Protein AF-A0A6V7KAR1-F1 (afdb_monomer)

pLDDT: mean 87.56, std 13.12, range [45.97, 98.0]

Radius of gyration: 18.68 Å; Cα contacts (8 Å, |Δi|>4): 125; chains: 1; bounding box: 33×21×65 Å

Secondary structure (DSSP, 8-state):
-PPP-------PPP-BS--EEE-EESSTT-----EEEES-TTTEEE-SSSTTEEEESS---BS---EEEEPPPTT---EE-

Nearest PDB structures (foldseek):
  2zou-assembly1_A  TM=9.019E-01  e=3.125E-04  Homo sapiens
  2zot-assembly3_C  TM=8.945E-01  e=3.727E-04  Homo sapiens
  2zot-assembly1_A  TM=9.035E-01  e=4.444E-04  Homo sapiens
  2zou-assembly2_B  TM=8.915E-01  e=4.712E-04  Homo sapiens
  3coo-assembly1_B  TM=9.429E-01  e=8.472E-04  unclassified

Solvent-accessible surface area (backbone atoms only — not comparable to full-atom values): 5257 Å² total; per-residue (Å²): 133,85,80,79,80,76,77,79,79,78,76,72,75,72,67,45,47,79,60,80,48,53,54,39,24,73,53,87,89,40,91,58,36,44,47,74,45,82,69,42,65,81,55,34,36,75,41,95,86,40,87,68,25,39,27,52,58,48,86,56,84,34,76,77,85,68,67,43,75,46,78,50,65,87,89,57,72,58,66,44,113

Sequence (81 aa):
SIEGEKPRDFKQQQKFIRFLLTVENKNESSNVAGTLDLFDEALTQFSDRCLNAVTETTQVLKETVNVVWISPPADSGCVLI

Foldseek 3Di:
DDDDDDPDPPPDQDKDQKDKDAKQAPPNVDRFRFAKAAPDPQFKDADPVDPRIIMGPDRDIDSDGDIDTGGGDPPSHDMDD

Mean predicted aligned error: 8.06 Å

Organism: NCBI:txid1563983

Structure (mmCIF, N/CA/C/O backbone):
data_AF-A0A6V7KAR1-F1
#
_entry.id   AF-A0A6V7KAR1-F1
#
loop_
_atom_site.group_PDB
_atom_site.id
_atom_site.type_symbol
_atom_site.label_atom_id
_atom_site.label_alt_id
_atom_site.label_comp_id
_atom_site.label_asym_id
_atom_site.label_entity_id
_atom_site.label_seq_id
_atom_site.pdbx_PDB_ins_code
_atom_site.Cartn_x
_atom_site.Cartn_y
_atom_site.Cartn_z
_atom_site.occupancy
_atom_site.B_iso_or_equiv
_atom_site.auth_seq_id
_atom_site.auth_comp_id
_atom_site.auth_asym_id
_atom_site.auth_atom_id
_atom_site.pdbx_PDB_model_num
ATOM 1 N N . SER A 1 1 ? 21.802 -6.613 49.360 1.00 45.97 1 SER A N 1
ATOM 2 C CA . SER A 1 1 ? 20.929 -5.568 48.804 1.00 45.97 1 SER A CA 1
ATOM 3 C C . SER A 1 1 ? 20.544 -5.973 47.404 1.00 45.97 1 SER A C 1
ATOM 5 O O . SER A 1 1 ? 21.434 -6.199 46.601 1.00 45.97 1 SER A O 1
ATOM 7 N N . ILE A 1 2 ? 19.254 -6.191 47.163 1.00 49.81 2 ILE A N 1
ATOM 8 C CA . ILE A 1 2 ? 18.712 -6.559 45.851 1.00 49.81 2 ILE A CA 1
ATOM 9 C C . ILE A 1 2 ? 18.786 -5.338 44.929 1.00 49.81 2 ILE A C 1
ATOM 11 O O . ILE A 1 2 ? 18.207 -4.297 45.235 1.00 49.81 2 ILE A O 1
ATOM 15 N N . GLU A 1 3 ? 19.555 -5.439 43.849 1.00 56.81 3 GLU A N 1
ATOM 16 C CA . GLU A 1 3 ? 19.576 -4.428 42.794 1.00 56.81 3 GLU A CA 1
ATOM 17 C C . GLU A 1 3 ? 18.212 -4.444 42.100 1.00 56.81 3 GLU A C 1
ATOM 19 O O . GLU A 1 3 ? 17.749 -5.483 41.631 1.00 56.81 3 GLU A O 1
ATOM 24 N N . GLY A 1 4 ? 17.523 -3.303 42.128 1.00 58.00 4 GLY A N 1
ATOM 25 C CA . GLY A 1 4 ? 16.196 -3.158 41.547 1.00 58.00 4 GLY A CA 1
ATOM 26 C C . GLY A 1 4 ? 16.242 -3.394 40.042 1.00 58.00 4 GLY A C 1
ATOM 27 O O . GLY A 1 4 ? 16.897 -2.654 39.308 1.00 58.00 4 GLY A O 1
ATO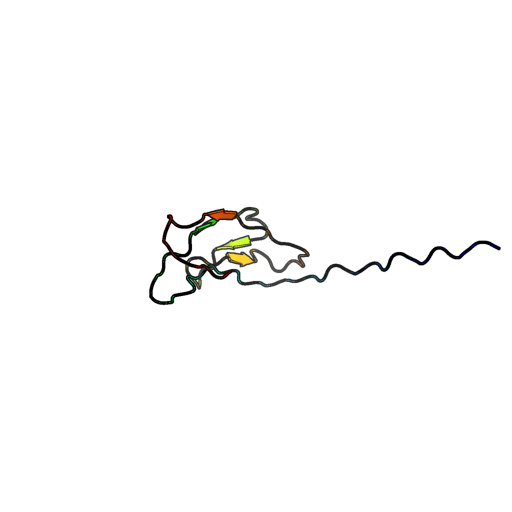M 28 N N . GLU A 1 5 ? 15.528 -4.416 39.586 1.00 58.31 5 GLU A N 1
ATOM 29 C CA . GLU A 1 5 ? 15.315 -4.686 38.172 1.00 58.31 5 GLU A CA 1
ATOM 30 C C . GLU A 1 5 ? 14.554 -3.502 37.556 1.00 58.31 5 GLU A C 1
ATOM 32 O O . GLU A 1 5 ? 13.395 -3.238 37.885 1.00 58.31 5 GLU A O 1
ATOM 37 N N . LYS A 1 6 ? 15.239 -2.725 36.708 1.00 63.47 6 LYS A N 1
ATOM 38 C CA . LYS A 1 6 ? 14.651 -1.590 35.989 1.00 63.47 6 LYS A CA 1
ATOM 39 C C . LYS A 1 6 ? 13.477 -2.110 35.146 1.00 63.47 6 LYS A C 1
ATOM 41 O O . LYS A 1 6 ? 13.713 -2.960 34.283 1.00 63.47 6 LYS A O 1
ATOM 46 N N . PRO A 1 7 ? 12.239 -1.613 35.337 1.00 62.78 7 PRO A N 1
ATOM 47 C CA . PRO A 1 7 ? 11.106 -2.046 34.535 1.00 62.78 7 PRO A CA 1
ATOM 48 C C . PRO A 1 7 ? 11.420 -1.822 33.059 1.00 62.78 7 PRO A C 1
ATOM 50 O O . PRO A 1 7 ? 11.856 -0.736 32.668 1.00 62.78 7 PRO A O 1
ATOM 53 N N . ARG A 1 8 ? 11.230 -2.860 32.241 1.00 61.19 8 ARG A N 1
ATOM 54 C CA . ARG A 1 8 ? 11.276 -2.727 30.786 1.00 61.19 8 ARG A CA 1
ATOM 55 C C . ARG A 1 8 ? 10.230 -1.687 30.402 1.00 61.19 8 ARG A C 1
ATOM 57 O O . ARG A 1 8 ? 9.047 -1.882 30.662 1.00 61.19 8 ARG A O 1
ATOM 64 N N . ASP A 1 9 ? 10.694 -0.574 29.852 1.00 66.56 9 ASP A N 1
ATOM 65 C CA . ASP A 1 9 ? 9.853 0.501 29.343 1.00 66.56 9 ASP A CA 1
ATOM 66 C C . ASP A 1 9 ? 8.926 -0.109 28.281 1.00 66.56 9 ASP A C 1
ATOM 68 O O . ASP A 1 9 ? 9.378 -0.492 27.196 1.00 66.56 9 ASP A O 1
ATOM 72 N N . PHE A 1 10 ? 7.649 -0.315 28.619 1.00 61.94 10 PHE A N 1
ATOM 73 C CA . PHE A 1 10 ? 6.643 -0.754 27.659 1.00 61.94 10 PHE A CA 1
ATOM 74 C C . PHE A 1 10 ? 6.398 0.423 26.720 1.00 61.94 10 PHE A C 1
ATOM 76 O O . PHE A 1 10 ? 5.467 1.202 26.918 1.00 61.94 10 PHE A O 1
ATOM 83 N N . LYS A 1 11 ? 7.246 0.574 25.696 1.00 66.69 11 LYS A N 1
ATOM 84 C CA . LYS A 1 11 ? 6.952 1.466 24.576 1.00 66.69 11 LYS A CA 1
ATOM 85 C C . LYS A 1 11 ? 5.648 0.979 23.955 1.00 66.69 11 LYS A C 1
ATOM 87 O O . LYS A 1 11 ? 5.643 0.000 23.212 1.00 66.69 11 LYS A O 1
ATOM 92 N N . GLN A 1 12 ? 4.543 1.634 24.306 1.00 71.12 12 GLN A N 1
ATOM 93 C CA . GLN A 1 12 ? 3.258 1.444 23.652 1.00 71.12 12 GLN A CA 1
ATOM 94 C C . GLN A 1 12 ? 3.491 1.597 22.152 1.00 71.12 12 GLN A C 1
ATOM 96 O O . GLN A 1 12 ? 3.970 2.639 21.700 1.00 71.12 12 GLN A O 1
ATOM 101 N N . GLN A 1 13 ? 3.214 0.539 21.392 1.00 79.19 13 GLN A N 1
ATOM 102 C CA . GLN A 1 13 ? 3.306 0.601 19.942 1.00 79.19 13 GLN A CA 1
ATOM 103 C C . GLN A 1 13 ? 2.311 1.656 19.463 1.00 79.19 13 GLN A C 1
ATOM 105 O O . GLN A 1 13 ? 1.122 1.603 19.791 1.00 79.19 13 GLN A O 1
ATOM 110 N N . GLN A 1 14 ? 2.826 2.669 18.767 1.00 88.50 14 GLN A N 1
ATOM 111 C CA . GLN A 1 14 ? 2.011 3.753 18.238 1.00 88.50 14 GLN A CA 1
ATOM 112 C C . GLN A 1 14 ? 0.977 3.148 17.284 1.00 88.50 14 GLN A C 1
ATOM 114 O O . GLN A 1 14 ? 1.329 2.341 16.425 1.00 88.50 14 GLN A O 1
ATOM 119 N N . LYS A 1 15 ? -0.293 3.519 17.447 1.00 94.50 15 LYS A N 1
ATOM 120 C CA . LYS A 1 15 ? -1.386 2.975 16.641 1.00 94.50 15 LYS A CA 1
ATOM 121 C C . LYS A 1 15 ? -1.926 4.020 15.679 1.00 94.50 15 LYS A C 1
ATOM 123 O O . LYS A 1 15 ? -1.911 5.210 15.987 1.00 94.50 15 LYS A O 1
ATOM 128 N N . PHE A 1 16 ? -2.451 3.569 14.549 1.00 96.69 16 PHE A N 1
ATOM 129 C CA . PHE A 1 16 ? -3.065 4.411 13.528 1.00 96.69 16 PHE A CA 1
ATOM 130 C C . PHE A 1 16 ? -4.389 3.811 13.050 1.00 96.69 16 PHE A C 1
ATOM 132 O O . PHE A 1 16 ? -4.675 2.635 13.261 1.00 96.69 16 PHE A O 1
ATOM 139 N N . ILE A 1 17 ? -5.228 4.640 12.430 1.00 96.94 17 ILE A N 1
ATOM 140 C CA . ILE A 1 17 ? -6.496 4.200 11.828 1.00 96.94 17 ILE A CA 1
ATOM 141 C C . ILE A 1 17 ? -6.392 4.269 10.311 1.00 96.94 17 ILE A C 1
ATOM 143 O O . ILE A 1 17 ? -6.680 3.279 9.636 1.00 96.94 17 ILE A O 1
ATOM 147 N N . ARG A 1 18 ? -5.974 5.440 9.816 1.00 96.94 18 ARG A N 1
ATOM 148 C CA . ARG A 1 18 ? -5.937 5.784 8.399 1.00 96.94 18 ARG A CA 1
ATOM 149 C C . ARG A 1 18 ? -4.522 5.843 7.874 1.00 96.94 18 ARG A C 1
ATOM 151 O O . ARG A 1 18 ? -3.628 6.301 8.587 1.00 96.94 18 ARG A O 1
ATOM 158 N N . PHE A 1 19 ? -4.358 5.433 6.629 1.00 96.69 19 PHE A N 1
ATOM 159 C CA . PHE A 1 19 ? -3.107 5.566 5.904 1.00 96.69 19 PHE A CA 1
ATOM 160 C C . PHE A 1 19 ? -3.375 5.620 4.399 1.00 96.69 19 PHE A C 1
ATOM 162 O O . PHE A 1 19 ? -4.411 5.176 3.904 1.00 96.69 19 PHE A O 1
ATOM 169 N N . LEU A 1 20 ? -2.409 6.166 3.673 1.00 96.81 20 LEU A N 1
ATOM 170 C CA . LEU A 1 20 ? -2.326 6.043 2.230 1.00 96.81 20 LEU A CA 1
ATOM 171 C C . LEU A 1 20 ? -0.896 5.626 1.920 1.00 96.81 20 LEU A C 1
ATOM 173 O O . LEU A 1 20 ? 0.038 6.328 2.297 1.00 96.81 20 LEU A O 1
ATOM 177 N N . LEU A 1 21 ? -0.748 4.466 1.299 1.00 96.56 21 LEU A N 1
ATOM 178 C CA . LEU A 1 21 ? 0.530 3.935 0.862 1.00 96.56 21 LEU A CA 1
ATOM 179 C C . LEU A 1 21 ? 0.568 3.973 -0.660 1.00 96.56 21 L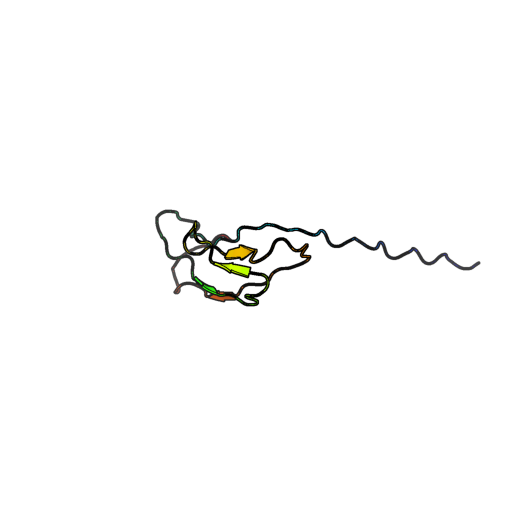EU A C 1
ATOM 181 O O . LEU A 1 21 ? -0.309 3.408 -1.311 1.00 96.56 21 LEU A O 1
ATOM 185 N N . THR A 1 22 ? 1.571 4.637 -1.212 1.00 94.69 22 THR A N 1
ATOM 186 C CA . THR A 1 22 ? 1.767 4.821 -2.652 1.00 94.69 22 THR A CA 1
ATOM 187 C C . THR A 1 22 ? 3.150 4.336 -3.038 1.00 94.69 22 THR A C 1
ATOM 189 O O . THR A 1 22 ? 4.045 4.275 -2.201 1.00 94.69 22 THR A O 1
ATOM 192 N N . VAL A 1 23 ? 3.333 3.992 -4.311 1.00 92.75 23 VAL A N 1
ATOM 193 C CA . VAL A 1 23 ? 4.669 3.763 -4.864 1.00 92.75 23 VAL A CA 1
ATOM 194 C C . VAL A 1 23 ? 4.824 4.594 -6.121 1.00 92.75 23 VAL A C 1
ATOM 196 O O . VAL A 1 23 ? 4.051 4.452 -7.070 1.00 92.75 23 VAL A O 1
ATOM 199 N N . GLU A 1 24 ? 5.833 5.453 -6.116 1.00 90.00 24 GLU A N 1
ATOM 200 C CA . GLU A 1 24 ? 6.078 6.439 -7.162 1.00 90.00 24 GLU A CA 1
ATOM 201 C C . GLU A 1 24 ? 7.506 6.303 -7.688 1.00 90.00 24 GLU A C 1
ATOM 203 O O . GLU A 1 24 ? 8.425 5.888 -6.977 1.00 90.00 24 GLU A O 1
ATOM 208 N N . ASN A 1 25 ? 7.715 6.628 -8.961 1.00 90.44 25 ASN A N 1
ATOM 209 C CA . ASN A 1 25 ? 9.068 6.740 -9.481 1.00 90.44 25 ASN A CA 1
ATOM 210 C C . ASN A 1 25 ? 9.646 8.075 -9.016 1.00 90.44 25 ASN A C 1
ATOM 212 O O . ASN A 1 25 ? 8.992 9.106 -9.134 1.00 90.44 25 ASN A O 1
ATOM 216 N N . LYS A 1 26 ? 10.898 8.086 -8.551 1.00 87.75 26 LYS A N 1
ATOM 217 C CA . LYS A 1 26 ? 11.576 9.332 -8.161 1.00 87.75 26 LYS A CA 1
ATOM 218 C C . LYS A 1 26 ? 11.608 10.352 -9.307 1.00 87.75 26 LYS A C 1
ATOM 220 O O . LYS A 1 26 ? 11.675 11.555 -9.066 1.00 87.75 26 LYS A O 1
ATOM 225 N N . ASN A 1 27 ? 11.613 9.867 -10.546 1.00 82.19 27 ASN A N 1
ATOM 226 C CA . ASN A 1 27 ? 11.471 10.690 -11.729 1.00 82.19 27 ASN A CA 1
ATOM 227 C C . ASN A 1 27 ? 9.999 10.687 -12.165 1.00 82.19 27 ASN A C 1
ATOM 229 O O . ASN A 1 27 ? 9.538 9.730 -12.782 1.00 82.19 27 ASN A O 1
ATOM 233 N N . GLU A 1 28 ? 9.306 11.801 -11.924 1.00 69.94 28 GLU A N 1
ATOM 234 C CA . GLU A 1 28 ? 7.899 12.071 -12.299 1.00 69.94 28 GLU A CA 1
ATOM 235 C C . GLU A 1 28 ? 7.570 11.825 -13.789 1.00 69.94 28 GLU A C 1
ATOM 237 O O . GLU A 1 28 ? 6.412 11.785 -14.195 1.00 69.94 28 GLU A O 1
ATOM 242 N N . SER A 1 29 ? 8.586 11.687 -14.645 1.00 70.56 29 SER A N 1
ATOM 243 C CA . SER A 1 29 ? 8.431 11.394 -16.072 1.00 70.56 29 SER A CA 1
ATOM 244 C C . SER A 1 29 ? 8.131 9.923 -16.379 1.00 70.56 29 SER A C 1
ATOM 246 O O . SER A 1 29 ? 7.781 9.6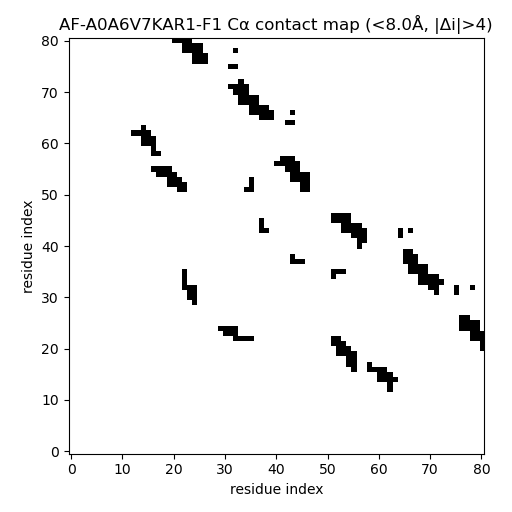08 -17.518 1.00 70.56 29 SER A O 1
ATOM 248 N N . SER A 1 30 ? 8.275 9.020 -15.404 1.00 73.50 30 SER A N 1
ATOM 249 C CA . SER A 1 30 ? 8.013 7.589 -15.555 1.00 73.50 30 SER A CA 1
ATOM 250 C C . SER A 1 30 ? 6.956 7.125 -14.562 1.00 73.50 30 SER A C 1
ATOM 252 O O . SER A 1 30 ? 7.153 7.187 -13.356 1.00 73.50 30 SER A O 1
ATOM 254 N N . ASN A 1 31 ? 5.868 6.546 -15.064 1.00 72.81 31 ASN A N 1
ATOM 255 C CA . ASN A 1 31 ? 4.846 5.917 -14.218 1.00 72.81 31 ASN A CA 1
ATOM 256 C C . ASN A 1 31 ? 5.225 4.482 -13.798 1.00 72.81 31 ASN A C 1
ATOM 258 O O . ASN A 1 31 ? 4.406 3.750 -13.246 1.00 72.81 31 ASN A O 1
ATOM 262 N N . VAL A 1 32 ? 6.449 4.037 -14.101 1.00 84.00 32 VAL A N 1
ATOM 263 C CA . VAL A 1 32 ? 6.906 2.672 -13.827 1.00 84.00 32 VAL A CA 1
ATOM 264 C C . VAL A 1 32 ? 7.538 2.628 -12.436 1.00 84.00 32 VAL A C 1
ATOM 266 O O . VAL A 1 32 ? 8.733 2.875 -12.277 1.00 84.00 32 VAL A O 1
ATOM 269 N N . ALA A 1 33 ? 6.721 2.334 -11.422 1.00 92.00 33 ALA A N 1
ATOM 270 C CA . ALA A 1 33 ? 7.141 2.267 -10.016 1.00 92.00 33 ALA A CA 1
ATOM 271 C C . ALA A 1 33 ? 6.957 0.871 -9.376 1.00 92.00 33 ALA A C 1
ATOM 273 O O . ALA A 1 33 ? 7.253 0.650 -8.203 1.00 92.00 33 ALA A O 1
ATOM 274 N N . GLY A 1 34 ? 6.502 -0.103 -10.164 1.00 91.94 34 GLY A N 1
ATOM 275 C CA . GLY A 1 34 ? 6.101 -1.423 -9.678 1.00 91.94 34 GLY A CA 1
ATOM 276 C C . GLY A 1 34 ? 4.615 -1.470 -9.341 1.00 91.94 34 GLY A C 1
ATOM 277 O O . GLY A 1 34 ? 3.861 -0.547 -9.651 1.00 91.94 34 GLY A O 1
ATOM 278 N N . THR A 1 35 ? 4.185 -2.570 -8.736 1.00 93.00 35 THR A N 1
ATOM 279 C CA . THR A 1 35 ? 2.767 -2.832 -8.461 1.00 93.00 35 THR A CA 1
ATOM 280 C C . THR A 1 35 ? 2.588 -3.254 -7.015 1.00 93.00 35 THR A C 1
ATOM 282 O O . THR A 1 35 ? 3.331 -4.101 -6.519 1.00 93.00 35 THR A O 1
ATOM 285 N N . LEU A 1 36 ? 1.620 -2.641 -6.339 1.00 95.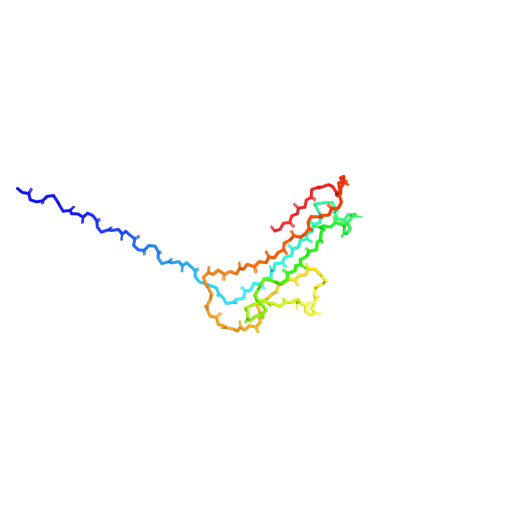75 36 LEU A N 1
ATOM 286 C CA . LEU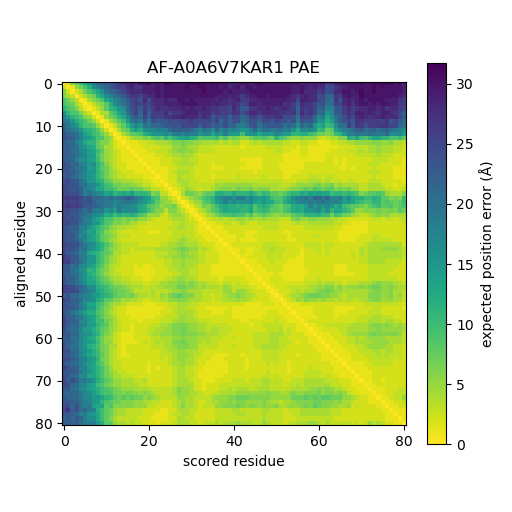 A 1 36 ? 1.180 -3.081 -5.021 1.00 95.75 36 LEU A CA 1
ATOM 287 C C . LEU A 1 36 ? 0.180 -4.231 -5.152 1.00 95.75 36 LEU A C 1
ATOM 289 O O . LEU A 1 36 ? -0.666 -4.218 -6.043 1.00 95.75 36 LEU A O 1
ATOM 293 N N . ASP A 1 37 ? 0.265 -5.186 -4.235 1.00 96.12 37 ASP A N 1
ATOM 294 C CA . ASP A 1 37 ? -0.696 -6.273 -4.072 1.00 96.12 37 ASP A CA 1
ATOM 295 C C . ASP A 1 37 ? -1.075 -6.435 -2.589 1.00 96.12 37 ASP A C 1
ATOM 297 O O . ASP A 1 37 ? -0.300 -6.098 -1.680 1.00 96.12 37 ASP A O 1
ATOM 301 N N . LEU A 1 38 ? -2.300 -6.887 -2.332 1.00 96.81 38 LEU A N 1
ATOM 302 C CA . LEU A 1 38 ? -2.868 -6.924 -0.986 1.00 96.81 38 LEU A CA 1
ATOM 303 C C . LEU A 1 38 ? -2.409 -8.185 -0.249 1.00 96.81 38 LEU A C 1
ATOM 305 O O . LEU A 1 38 ? -2.583 -9.304 -0.719 1.00 96.81 38 LEU A O 1
ATOM 309 N N . PHE A 1 39 ? -1.828 -8.000 0.940 1.00 96.81 39 PHE A N 1
ATOM 310 C CA . PHE A 1 39 ? -1.463 -9.118 1.816 1.00 96.81 39 PHE A CA 1
ATOM 311 C C . PHE A 1 39 ? -2.620 -9.532 2.738 1.00 96.81 39 PHE A C 1
ATOM 313 O O . PHE A 1 39 ? -2.828 -10.717 2.977 1.00 96.81 39 PHE A O 1
ATOM 320 N N . ASP A 1 40 ? -3.363 -8.554 3.266 1.00 95.06 40 ASP A N 1
ATOM 321 C CA . ASP A 1 40 ? -4.509 -8.769 4.154 1.00 95.06 40 ASP A CA 1
ATOM 322 C C . ASP A 1 40 ? -5.658 -7.824 3.781 1.00 95.06 40 ASP A C 1
ATOM 324 O O . ASP A 1 40 ? -5.735 -6.686 4.254 1.00 95.06 40 ASP A O 1
ATOM 328 N N . GLU A 1 41 ? -6.568 -8.321 2.941 1.00 95.62 41 GLU A N 1
ATOM 329 C CA . GLU A 1 41 ? -7.718 -7.564 2.428 1.00 95.62 41 GLU A CA 1
ATOM 330 C C . GLU A 1 41 ? -8.699 -7.117 3.531 1.00 95.62 41 GLU A C 1
ATOM 332 O O . GLU A 1 41 ? -9.464 -6.163 3.358 1.00 95.62 41 GLU A O 1
ATOM 337 N N . ALA A 1 42 ? -8.674 -7.762 4.706 1.00 95.88 42 ALA A N 1
AT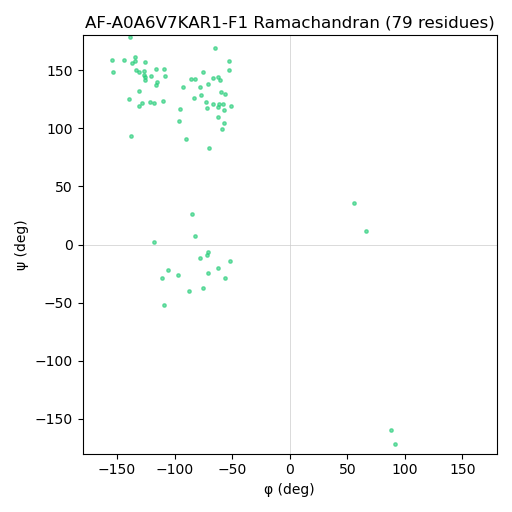OM 338 C CA . ALA A 1 42 ? -9.527 -7.363 5.823 1.00 95.88 42 ALA A CA 1
ATOM 339 C C . ALA A 1 42 ? -9.079 -6.027 6.445 1.00 95.88 42 ALA A C 1
ATOM 341 O O . ALA A 1 42 ? -9.885 -5.317 7.060 1.00 95.88 42 ALA A O 1
ATOM 342 N N . LEU A 1 43 ? -7.798 -5.676 6.293 1.00 96.25 43 LEU A N 1
ATOM 343 C CA . LEU A 1 43 ? -7.205 -4.455 6.838 1.00 96.25 43 LEU A CA 1
ATOM 344 C C . LEU A 1 43 ? -6.827 -3.437 5.762 1.00 96.25 43 LEU A C 1
ATOM 346 O O . LEU A 1 43 ? -6.835 -2.237 6.066 1.00 96.25 43 LEU A O 1
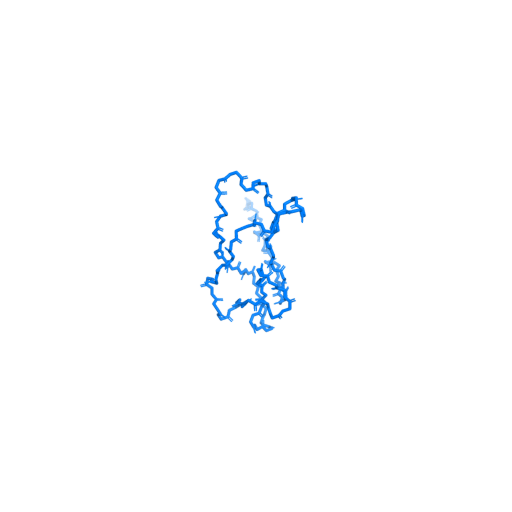ATOM 350 N N . THR A 1 44 ? -6.504 -3.891 4.550 1.00 97.62 44 THR A N 1
ATOM 351 C CA . THR A 1 44 ? -6.029 -3.056 3.444 1.00 97.62 44 THR A CA 1
ATOM 352 C C . THR A 1 44 ? -6.849 -3.257 2.169 1.00 97.62 44 THR A C 1
ATOM 354 O O . THR A 1 44 ? -7.321 -4.349 1.878 1.00 97.62 44 THR A O 1
ATOM 357 N N . GLN A 1 45 ? -7.025 -2.190 1.396 1.00 97.75 45 GLN A N 1
ATOM 358 C CA . GLN A 1 45 ? -7.710 -2.218 0.103 1.00 97.75 45 GLN A CA 1
ATOM 359 C C . GLN A 1 45 ? -7.042 -1.253 -0.873 1.00 97.75 45 GLN A C 1
ATOM 361 O O . GLN A 1 45 ? -6.383 -0.297 -0.456 1.00 97.75 45 GLN A O 1
ATOM 366 N N . PHE A 1 46 ? -7.237 -1.460 -2.173 1.00 97.88 46 PHE A N 1
ATOM 367 C CA . PHE A 1 46 ? -6.843 -0.461 -3.162 1.00 97.88 46 PHE A CA 1
ATOM 368 C C . PHE A 1 46 ? -7.696 0.806 -3.025 1.00 97.88 46 PHE A C 1
ATOM 370 O O . PHE A 1 46 ? -8.883 0.747 -2.717 1.00 97.88 46 PHE A O 1
ATOM 377 N N . SER A 1 47 ? -7.078 1.967 -3.231 1.00 96.69 47 SER A N 1
ATOM 378 C CA . SER A 1 47 ? -7.760 3.258 -3.172 1.00 96.69 47 SER A CA 1
ATOM 379 C C . SER A 1 47 ? -8.583 3.507 -4.434 1.00 96.69 47 SER A C 1
ATOM 381 O O . SER A 1 47 ? -8.046 3.523 -5.539 1.00 96.69 47 SER A O 1
ATOM 383 N N . ASP A 1 48 ? -9.858 3.855 -4.271 1.00 95.56 48 ASP A N 1
ATOM 384 C CA . ASP A 1 48 ? -10.722 4.274 -5.386 1.00 95.56 48 ASP A CA 1
ATOM 385 C C . ASP A 1 48 ? -10.373 5.668 -5.942 1.00 95.56 48 ASP A C 1
ATOM 387 O O . ASP A 1 48 ? -10.943 6.118 -6.936 1.00 95.56 48 ASP A O 1
ATOM 391 N N . ARG A 1 49 ? -9.479 6.406 -5.267 1.00 92.56 49 ARG A N 1
ATOM 392 C CA . ARG A 1 49 ? -9.145 7.803 -5.599 1.00 92.56 49 ARG A CA 1
ATOM 393 C C . ARG A 1 49 ? -7.791 7.962 -6.274 1.00 92.56 49 ARG A C 1
ATOM 395 O O . ARG A 1 49 ? -7.568 8.976 -6.930 1.00 92.56 49 ARG A O 1
ATOM 402 N N . CYS A 1 50 ? -6.896 6.995 -6.094 1.00 87.94 50 CYS A N 1
ATOM 403 C CA . CYS A 1 50 ? -5.524 7.055 -6.578 1.00 87.94 50 CYS A CA 1
ATOM 404 C C . CYS A 1 50 ? -5.119 5.685 -7.120 1.00 87.94 50 CYS A C 1
ATOM 406 O O . CYS A 1 50 ? -5.188 4.686 -6.406 1.00 87.94 50 CYS A O 1
ATOM 408 N N . LEU A 1 51 ? -4.669 5.651 -8.375 1.00 85.38 51 LEU A N 1
ATOM 409 C CA . LEU A 1 51 ? -4.083 4.452 -8.969 1.00 85.38 51 LEU A CA 1
ATOM 410 C C . LEU A 1 51 ? -2.813 4.051 -8.211 1.00 85.38 51 LEU A C 1
ATOM 412 O O . LEU A 1 51 ? -2.047 4.910 -7.786 1.00 85.38 51 LEU A O 1
ATOM 416 N N . ASN A 1 52 ? -2.589 2.741 -8.083 1.00 88.12 52 ASN A N 1
ATOM 417 C CA . ASN A 1 52 ? -1.416 2.164 -7.416 1.00 88.12 52 ASN A CA 1
ATOM 418 C C . ASN A 1 52 ? -1.223 2.645 -5.963 1.00 88.12 52 ASN A C 1
ATOM 420 O O . ASN A 1 52 ? -0.098 2.841 -5.503 1.00 88.12 52 ASN A O 1
ATOM 424 N N . ALA A 1 53 ? -2.334 2.842 -5.251 1.00 95.12 53 ALA A N 1
ATOM 425 C CA . ALA A 1 53 ? -2.343 3.236 -3.852 1.00 95.12 53 ALA A CA 1
ATOM 426 C C . ALA A 1 53 ? -3.176 2.261 -3.012 1.00 95.12 53 ALA A C 1
ATOM 428 O O . ALA A 1 53 ? -4.241 1.815 -3.443 1.00 95.12 53 ALA A O 1
ATOM 429 N N . VAL A 1 54 ? -2.710 1.969 -1.799 1.00 97.88 54 VAL A N 1
ATOM 430 C CA . VAL A 1 54 ? -3.385 1.113 -0.814 1.00 97.88 54 VAL A CA 1
ATOM 431 C C . VAL A 1 54 ? -3.769 1.943 0.411 1.00 97.88 54 VAL A C 1
ATOM 433 O O . VAL A 1 54 ? -3.011 2.800 0.864 1.00 97.88 54 VAL A O 1
ATOM 436 N N . THR A 1 55 ? -4.958 1.699 0.951 1.00 98.00 55 THR A N 1
ATOM 437 C CA . THR A 1 55 ? -5.536 2.410 2.099 1.00 98.00 55 THR A CA 1
ATOM 438 C C . THR A 1 55 ? -6.236 1.433 3.047 1.00 98.00 55 THR A C 1
ATOM 440 O O . THR A 1 55 ? -6.249 0.224 2.807 1.00 98.00 55 THR A O 1
ATOM 443 N N . GLU A 1 56 ? -6.789 1.922 4.157 1.00 97.75 56 GLU A N 1
ATOM 444 C CA . GLU A 1 56 ? -7.504 1.083 5.113 1.00 97.75 56 GLU A CA 1
ATOM 445 C C . GLU A 1 56 ? -8.851 0.578 4.577 1.00 97.75 56 GLU A C 1
ATOM 447 O O . GLU A 1 56 ? -9.638 1.337 4.014 1.00 97.75 56 GLU A O 1
ATOM 452 N N . THR A 1 57 ? -9.167 -0.694 4.834 1.00 97.50 57 THR A N 1
ATOM 453 C CA . THR A 1 57 ? -10.512 -1.253 4.586 1.00 97.50 57 THR A CA 1
ATOM 454 C C . THR A 1 57 ? -11.508 -0.798 5.652 1.00 97.50 57 THR A C 1
ATOM 456 O O . THR A 1 57 ? -12.674 -0.518 5.378 1.00 97.50 57 THR A O 1
ATOM 459 N N . THR A 1 58 ? -11.047 -0.710 6.904 1.00 95.19 58 THR A N 1
ATOM 460 C CA . THR A 1 58 ? -11.888 -0.418 8.072 1.00 95.19 58 THR A CA 1
ATOM 461 C C . THR A 1 58 ? -11.261 0.632 8.984 1.00 95.19 58 THR A C 1
ATOM 463 O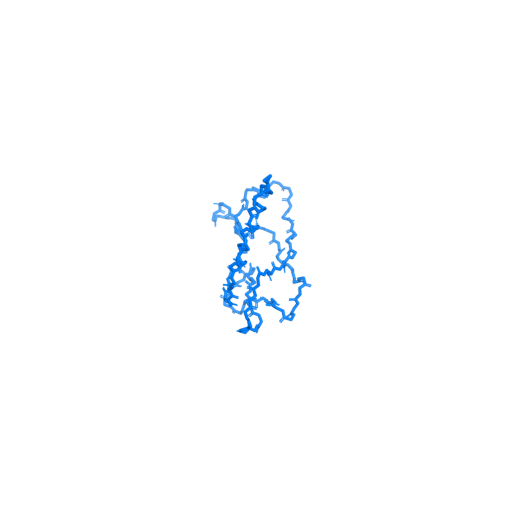 O . THR A 1 58 ? -10.041 0.799 9.040 1.00 95.19 58 THR A O 1
ATOM 466 N N . GLN A 1 59 ? -12.092 1.295 9.791 1.00 96.00 59 GLN A N 1
ATOM 467 C CA . GLN A 1 59 ? -11.658 2.313 10.760 1.00 96.00 59 GLN A CA 1
ATOM 468 C C . GLN A 1 59 ? -11.204 1.726 12.113 1.00 96.00 59 GLN A C 1
ATOM 470 O O . GLN A 1 59 ? -11.272 2.392 13.144 1.00 96.00 59 GLN A O 1
ATOM 475 N N . VAL A 1 60 ? -10.737 0.476 12.126 1.00 95.69 60 VAL A N 1
ATOM 476 C CA . VAL A 1 60 ? -10.169 -0.163 13.322 1.00 95.69 60 VAL A CA 1
ATOM 477 C C . VAL A 1 60 ? -8.763 0.376 13.600 1.00 95.69 60 VAL A C 1
ATOM 479 O O . VAL A 1 60 ? -8.026 0.724 12.675 1.00 95.69 60 VAL A O 1
ATOM 482 N N . LEU A 1 61 ? -8.394 0.437 14.880 1.00 96.12 61 LEU A N 1
ATOM 483 C CA . LEU A 1 61 ? -7.075 0.839 15.359 1.00 96.12 61 LEU A CA 1
ATOM 484 C C . LEU A 1 61 ? -6.041 -0.264 15.067 1.00 96.12 61 LEU A C 1
ATOM 486 O O . LEU A 1 61 ? -6.210 -1.398 15.512 1.00 96.12 61 LEU A O 1
ATOM 490 N N . LYS A 1 62 ? -4.974 0.068 14.340 1.00 94.12 62 LYS A N 1
ATOM 491 C CA . LYS A 1 62 ? -3.949 -0.868 13.850 1.00 94.12 62 LYS A CA 1
ATOM 492 C C . LYS A 1 62 ? -2.576 -0.488 14.399 1.00 94.12 62 LYS A C 1
ATOM 494 O O . LYS A 1 62 ? -2.275 0.692 14.557 1.00 94.12 62 LYS A O 1
ATOM 499 N N . GLU A 1 63 ? -1.744 -1.486 14.675 1.00 94.62 63 GLU A N 1
ATOM 500 C CA . GLU A 1 63 ? -0.321 -1.303 15.018 1.00 94.62 63 GLU A CA 1
ATOM 501 C C . GLU A 1 63 ? 0.580 -1.503 13.793 1.00 94.62 63 GLU A C 1
ATOM 503 O O . GLU A 1 63 ? 1.682 -0.966 13.724 1.00 94.62 63 GLU A O 1
ATOM 508 N N . THR A 1 64 ? 0.128 -2.283 12.809 1.00 94.25 64 THR A N 1
ATOM 509 C CA . THR A 1 64 ? 0.886 -2.618 11.599 1.00 94.25 64 THR A CA 1
ATOM 510 C C . THR A 1 64 ? -0.077 -2.939 10.460 1.00 94.25 64 THR A C 1
ATOM 512 O O . THR A 1 64 ? -1.169 -3.458 10.691 1.00 94.25 64 THR A O 1
ATOM 515 N N . VAL A 1 65 ? 0.342 -2.633 9.234 1.00 95.38 65 VAL A N 1
ATOM 516 C CA . VAL A 1 65 ? -0.255 -3.126 7.988 1.00 95.38 65 VAL A CA 1
ATOM 517 C C . VAL A 1 65 ? 0.866 -3.660 7.107 1.00 95.38 65 VAL A C 1
ATOM 519 O O . VAL A 1 65 ? 1.989 -3.164 7.179 1.00 95.38 65 VAL A O 1
ATOM 522 N N . ASN A 1 66 ? 0.569 -4.669 6.294 1.00 96.25 66 ASN A N 1
ATOM 523 C CA . ASN A 1 66 ? 1.522 -5.248 5.356 1.00 96.25 66 ASN A CA 1
ATOM 524 C C . ASN A 1 66 ? 0.916 -5.219 3.954 1.00 96.25 66 ASN A C 1
ATOM 526 O O . ASN A 1 66 ? -0.289 -5.418 3.789 1.00 96.25 66 ASN A O 1
ATOM 530 N N . VAL A 1 67 ? 1.761 -4.989 2.959 1.00 96.56 67 VAL A N 1
ATOM 531 C CA . VAL A 1 67 ? 1.423 -5.091 1.538 1.00 96.56 67 VAL A CA 1
ATOM 532 C C . VAL A 1 67 ? 2.556 -5.806 0.824 1.00 96.56 67 VAL A C 1
ATOM 534 O O . VAL A 1 67 ? 3.698 -5.798 1.293 1.00 96.56 67 VAL A O 1
ATOM 537 N N . VAL A 1 68 ? 2.248 -6.405 -0.316 1.00 97.25 68 VAL A N 1
ATOM 538 C CA . VAL A 1 68 ? 3.268 -6.918 -1.223 1.00 97.25 68 VAL A CA 1
ATOM 539 C C . VAL A 1 68 ? 3.584 -5.822 -2.233 1.00 97.25 68 VAL A C 1
ATOM 541 O O . VAL A 1 68 ? 2.686 -5.179 -2.768 1.00 97.25 68 VAL A O 1
ATOM 544 N N . TRP A 1 69 ? 4.867 -5.600 -2.498 1.00 96.06 69 TRP A N 1
ATOM 545 C CA . TRP A 1 69 ? 5.311 -4.744 -3.592 1.00 96.06 69 TRP A CA 1
ATOM 546 C C . TRP A 1 69 ? 6.117 -5.575 -4.582 1.00 96.06 69 TRP A C 1
ATOM 548 O O . TRP A 1 69 ? 7.118 -6.200 -4.224 1.00 96.06 69 TRP A O 1
ATOM 558 N N . ILE A 1 70 ? 5.659 -5.584 -5.829 1.00 95.44 70 ILE A N 1
ATOM 559 C CA . ILE A 1 70 ? 6.316 -6.257 -6.94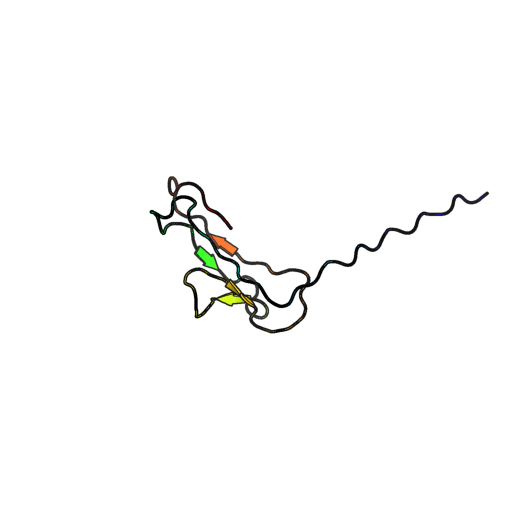2 1.00 95.44 70 ILE A CA 1
ATOM 560 C C . ILE A 1 70 ? 7.167 -5.220 -7.665 1.00 95.44 70 ILE A C 1
ATOM 562 O O . ILE A 1 70 ? 6.649 -4.238 -8.209 1.00 95.44 70 ILE A O 1
ATOM 566 N N . SER A 1 71 ? 8.481 -5.446 -7.660 1.00 93.94 71 SER A N 1
ATOM 567 C CA . SER A 1 71 ? 9.444 -4.524 -8.253 1.00 93.94 71 SER A CA 1
ATOM 568 C C . SER A 1 71 ? 9.191 -4.335 -9.752 1.00 93.94 71 SER A C 1
ATOM 570 O O . SER A 1 71 ? 8.908 -5.317 -10.447 1.00 93.94 71 SER A O 1
ATOM 572 N N . PRO A 1 72 ? 9.354 -3.112 -10.282 1.00 93.44 72 PRO A N 1
ATOM 573 C CA . PRO A 1 72 ? 9.319 -2.895 -11.721 1.00 93.44 72 PRO A CA 1
ATOM 574 C C . PRO A 1 72 ? 10.492 -3.607 -12.429 1.00 93.44 72 PRO A C 1
ATOM 576 O O . PRO A 1 72 ? 11.424 -4.072 -11.765 1.00 93.44 72 PRO A O 1
ATOM 579 N N . PRO A 1 73 ? 10.480 -3.688 -13.776 1.00 92.81 73 PRO A N 1
ATOM 580 C CA . PRO A 1 73 ? 11.600 -4.225 -14.545 1.00 92.81 73 PRO A CA 1
ATOM 581 C C . PRO A 1 73 ? 12.936 -3.553 -14.208 1.00 92.81 73 PRO A C 1
ATOM 583 O O . PRO A 1 73 ? 12.974 -2.404 -13.752 1.00 92.81 73 PRO A O 1
ATOM 586 N N . ALA A 1 74 ? 14.039 -4.250 -14.490 1.00 90.69 74 ALA A N 1
ATOM 587 C CA . ALA A 1 74 ? 15.373 -3.667 -14.383 1.00 90.69 74 ALA A CA 1
ATOM 588 C C . ALA A 1 74 ? 15.463 -2.350 -15.174 1.00 90.69 74 ALA A C 1
ATOM 590 O O . ALA A 1 74 ? 14.746 -2.152 -16.155 1.00 90.69 74 ALA A O 1
ATOM 591 N N . ASP A 1 75 ? 16.320 -1.444 -14.705 1.00 88.38 75 ASP A N 1
ATOM 592 C CA . ASP A 1 75 ? 16.543 -0.118 -15.293 1.00 88.38 75 ASP A CA 1
ATOM 593 C C . ASP A 1 75 ? 15.350 0.859 -15.219 1.00 88.38 75 ASP A C 1
ATOM 595 O O . ASP A 1 75 ? 15.410 1.953 -15.776 1.00 88.38 75 ASP A O 1
ATOM 599 N N . SER A 1 76 ? 14.304 0.542 -14.443 1.00 89.19 76 SER A N 1
ATOM 600 C CA . SER A 1 76 ? 13.177 1.465 -14.189 1.00 89.19 76 SER A CA 1
ATOM 601 C C . SER A 1 76 ? 13.536 2.656 -13.284 1.00 89.19 76 SER A C 1
ATOM 603 O O . SER A 1 76 ? 12.736 3.576 -13.115 1.00 89.19 76 SER A O 1
ATOM 605 N N . GLY A 1 77 ? 14.744 2.673 -12.717 1.00 89.31 77 GLY A N 1
ATOM 606 C CA . GLY A 1 77 ? 15.248 3.757 -11.875 1.00 89.31 77 GLY A CA 1
ATOM 607 C C . GLY A 1 77 ? 14.896 3.607 -10.394 1.00 89.31 77 GLY A C 1
ATOM 608 O O . GLY A 1 77 ? 14.651 2.509 -9.897 1.00 89.31 77 GLY A O 1
ATOM 609 N N . CYS A 1 78 ? 14.939 4.723 -9.666 1.00 91.62 78 CYS A N 1
ATOM 610 C CA . CYS A 1 78 ? 14.639 4.751 -8.237 1.00 91.62 78 CYS A CA 1
ATOM 611 C C . CYS A 1 78 ? 13.136 4.900 -7.996 1.00 91.62 78 CYS A C 1
ATOM 613 O O . CYS A 1 78 ? 12.472 5.686 -8.668 1.00 91.62 78 CYS A O 1
ATOM 615 N N . VAL A 1 79 ? 12.641 4.222 -6.968 1.00 92.38 79 VAL A N 1
ATOM 616 C CA . VAL A 1 79 ? 11.257 4.319 -6.496 1.00 92.38 79 VAL A CA 1
ATOM 617 C C . VAL A 1 79 ? 11.208 4.892 -5.083 1.00 92.38 79 VAL A C 1
ATOM 619 O O . VAL A 1 79 ? 12.159 4.733 -4.314 1.00 92.38 79 VAL A O 1
ATOM 622 N N . LEU A 1 80 ? 10.111 5.571 -4.768 1.00 91.62 80 LEU A N 1
ATOM 623 C CA . LEU A 1 80 ? 9.770 6.101 -3.455 1.00 91.62 80 LEU A CA 1
ATOM 624 C C . LEU A 1 80 ? 8.497 5.405 -2.962 1.00 91.62 80 LEU A C 1
ATOM 626 O O . LEU A 1 80 ? 7.565 5.207 -3.742 1.00 91.62 80 LEU A O 1
ATOM 630 N N . ILE A 1 81 ? 8.495 5.032 -1.682 1.00 90.94 81 ILE A N 1
ATOM 631 C CA . ILE A 1 81 ? 7.373 4.424 -0.957 1.00 90.94 81 ILE A CA 1
ATOM 632 C C . ILE A 1 81 ? 7.104 5.277 0.279 1.00 90.94 81 ILE A C 1
ATOM 634 O O . ILE A 1 81 ? 8.109 5.627 0.946 1.00 90.94 81 ILE A O 1
#

InterPro domains:
  IPR002861 Reeler domain [PF02014] (12-81)
  IPR002861 Reeler domain [PS51019] (1-81)
  IPR042307 Reeler domain superfamily [G3DSA:2.60.40.4060] (1-81)